Protein AF-Q2PPE0-F1 (afdb_monomer)

Solvent-accessible surface area (backbone atoms only — not comparable to full-atom values): 3581 Å² total; per-residue (Å²): 113,70,70,58,50,58,55,49,50,53,54,53,49,51,50,54,53,53,49,62,78,45,56,85,42,72,93,50,35,68,60,52,51,52,51,52,50,51,48,38,43,73,75,48,68,63,38,65,68,57,49,52,54,49,55,56,60,71,66,58,132

Organism: Ovis aries (NCBI:txid9940)

Radius of gyration: 11.97 Å; Cα contacts (8 Å, |Δi|>4): 16; chains: 1; bounding box: 28×21×30 Å

Foldseek 3Di:
DVVVLVVVLVVLLVLVVVCVVCCPVPVCNVVSVVVNVVCCCVNVVVDPVSVVVSVVVSPDD

Nearest PDB structures (foldseek):
  1d9c-assembly1_B  TM=9.761E-01  e=3.114E-06  Bos taurus
  1d9g-assembly1_B  TM=9.624E-01  e=1.222E-05  Bos taurus
  6e3l-assembly1_B  TM=9.920E-01  e=6.933E-04  Homo sapiens
  1hig-assembly1_D  TM=9.594E-01  e=8.354E-04  Homo sapiens

Structure (mmCIF, N/CA/C/O backbone):
data_AF-Q2PPE0-F1
#
_entry.id   AF-Q2PPE0-F1
#
loop_
_atom_site.group_PDB
_atom_site.id
_atom_site.type_symbol
_atom_site.label_atom_id
_atom_site.label_alt_id
_atom_site.label_comp_id
_atom_site.label_asym_id
_atom_site.label_entity_id
_atom_site.label_seq_id
_atom_site.pdbx_PDB_ins_code
_atom_site.Cartn_x
_atom_site.Cartn_y
_atom_site.Cartn_z
_atom_site.occupancy
_atom_site.B_iso_or_equiv
_atom_site.auth_seq_id
_atom_site.auth_comp_id
_atom_site.auth_asym_id
_atom_site.auth_atom_id
_atom_site.pdbx_PDB_model_num
ATOM 1 N N . GLU A 1 1 ? 16.620 -5.278 -10.954 1.00 64.31 1 GLU A N 1
ATOM 2 C CA . GLU A 1 1 ? 15.802 -4.346 -10.133 1.00 64.31 1 GLU A CA 1
ATOM 3 C C . GLU A 1 1 ? 14.379 -4.159 -10.652 1.00 64.31 1 GLU A C 1
ATOM 5 O O . GLU A 1 1 ? 13.476 -4.114 -9.825 1.00 64.31 1 GLU A O 1
ATOM 10 N N . SER A 1 2 ? 14.165 -4.102 -11.975 1.00 80.75 2 SER A N 1
ATOM 11 C CA . SER A 1 2 ? 12.835 -3.967 -12.603 1.00 80.75 2 SER A CA 1
ATOM 12 C C . SER A 1 2 ? 11.799 -4.977 -12.082 1.00 80.75 2 SER A C 1
ATOM 14 O O . SER A 1 2 ? 10.744 -4.581 -11.592 1.00 80.75 2 SER A O 1
ATOM 16 N N . ASP A 1 3 ? 12.135 -6.269 -12.056 1.00 92.00 3 ASP A N 1
ATOM 17 C CA . ASP A 1 3 ? 11.173 -7.323 -11.687 1.00 92.00 3 ASP A CA 1
ATOM 18 C C . ASP A 1 3 ? 10.733 -7.248 -10.220 1.00 92.00 3 ASP A C 1
ATOM 20 O O . ASP A 1 3 ? 9.585 -7.535 -9.878 1.00 92.00 3 ASP A O 1
ATOM 24 N N . LYS A 1 4 ? 11.625 -6.773 -9.340 1.00 94.25 4 LYS A N 1
ATOM 25 C CA . LYS A 1 4 ? 11.286 -6.534 -7.932 1.00 94.25 4 LYS A CA 1
ATOM 26 C C . LYS A 1 4 ? 10.232 -5.436 -7.811 1.00 94.25 4 LYS A C 1
ATOM 28 O O . LYS A 1 4 ? 9.315 -5.585 -7.009 1.00 94.25 4 LYS A O 1
ATOM 33 N N . LYS A 1 5 ? 10.315 -4.375 -8.626 1.00 93.56 5 LYS A N 1
ATOM 34 C CA . LYS A 1 5 ? 9.321 -3.291 -8.629 1.00 93.56 5 LYS A CA 1
ATOM 35 C C . LYS A 1 5 ? 7.948 -3.762 -9.102 1.00 93.56 5 LYS A C 1
ATOM 37 O O . LYS A 1 5 ? 6.959 -3.253 -8.589 1.00 93.56 5 LYS A O 1
ATOM 42 N N . ILE A 1 6 ? 7.871 -4.748 -9.999 1.00 94.62 6 ILE A N 1
ATOM 43 C CA . ILE A 1 6 ? 6.592 -5.337 -10.432 1.00 94.62 6 ILE A CA 1
ATOM 44 C C . ILE A 1 6 ? 5.883 -5.990 -9.239 1.00 94.62 6 ILE A C 1
ATOM 46 O O . ILE A 1 6 ? 4.738 -5.654 -8.942 1.00 94.62 6 ILE A O 1
ATOM 50 N N . ILE A 1 7 ? 6.582 -6.860 -8.503 1.00 96.06 7 ILE A N 1
ATOM 51 C CA . ILE A 1 7 ? 6.020 -7.534 -7.322 1.00 96.06 7 ILE A CA 1
ATOM 52 C C . ILE A 1 7 ? 5.737 -6.540 -6.189 1.00 96.06 7 ILE A C 1
ATOM 54 O O . ILE A 1 7 ? 4.665 -6.569 -5.588 1.00 96.06 7 ILE A O 1
ATOM 58 N N . GLN A 1 8 ? 6.662 -5.616 -5.920 1.00 96.31 8 GLN A N 1
ATOM 59 C CA . GLN A 1 8 ? 6.475 -4.573 -4.907 1.00 96.31 8 GLN A CA 1
ATOM 60 C C . GLN A 1 8 ? 5.275 -3.675 -5.220 1.00 96.31 8 GLN A C 1
ATOM 62 O O . GLN A 1 8 ? 4.543 -3.324 -4.301 1.00 96.31 8 GLN A O 1
ATOM 67 N N . SER A 1 9 ? 5.033 -3.353 -6.494 1.00 96.62 9 SER A N 1
ATOM 68 C CA . SER A 1 9 ? 3.861 -2.584 -6.927 1.00 96.62 9 SER A CA 1
ATOM 69 C C . SER A 1 9 ? 2.560 -3.266 -6.503 1.00 96.62 9 SER A C 1
ATOM 71 O O . SER A 1 9 ? 1.690 -2.630 -5.908 1.00 96.62 9 SER A O 1
ATOM 73 N N . GLN A 1 10 ? 2.466 -4.586 -6.702 1.00 96.44 10 GLN A N 1
ATOM 74 C CA . GLN A 1 10 ? 1.300 -5.364 -6.279 1.00 96.44 10 GLN A CA 1
ATOM 75 C C . GLN A 1 10 ? 1.142 -5.366 -4.754 1.00 96.44 10 GLN A C 1
ATOM 77 O O . GLN A 1 10 ? 0.052 -5.090 -4.254 1.00 96.44 10 GLN A O 1
ATOM 82 N N . ILE A 1 11 ? 2.229 -5.574 -4.006 1.00 97.12 11 ILE A N 1
ATOM 83 C CA . ILE A 1 11 ? 2.212 -5.548 -2.534 1.00 97.12 11 ILE A CA 1
ATOM 84 C C . ILE A 1 11 ? 1.749 -4.180 -2.010 1.00 97.12 11 ILE A C 1
ATOM 86 O O . ILE A 1 11 ? 0.852 -4.110 -1.171 1.00 97.12 11 ILE A O 1
ATOM 90 N N . VAL A 1 12 ? 2.314 -3.083 -2.521 1.00 97.25 12 VAL A N 1
ATOM 91 C CA . VAL A 1 12 ? 1.935 -1.721 -2.109 1.00 97.25 12 VAL A CA 1
ATOM 92 C C . VAL A 1 12 ? 0.473 -1.438 -2.458 1.00 97.25 12 VAL A C 1
ATOM 94 O O . VAL A 1 12 ? -0.248 -0.882 -1.631 1.00 97.25 12 VAL A O 1
ATOM 97 N N . SER A 1 13 ? 0.001 -1.873 -3.631 1.00 96.81 13 SER A N 1
ATOM 98 C CA . SER A 1 13 ? -1.402 -1.702 -4.027 1.00 96.81 13 SER A CA 1
ATOM 99 C C . SER A 1 13 ? -2.366 -2.424 -3.081 1.00 96.81 13 SER A C 1
ATOM 101 O O . SER A 1 13 ? -3.392 -1.860 -2.699 1.00 96.81 13 SER A O 1
ATOM 103 N N . PHE A 1 14 ? -2.007 -3.633 -2.637 1.00 97.19 14 PHE A N 1
ATOM 104 C CA . PHE A 1 14 ? -2.785 -4.407 -1.677 1.00 97.19 14 PHE A CA 1
ATOM 105 C C . PHE A 1 14 ? -2.901 -3.674 -0.337 1.00 97.19 14 PHE A C 1
ATOM 107 O O . PHE A 1 14 ? -4.009 -3.487 0.163 1.00 97.19 14 PHE A O 1
ATOM 114 N N . TYR A 1 15 ? -1.783 -3.190 0.216 1.00 97.56 15 TYR A N 1
ATOM 115 C CA . TYR A 1 15 ? -1.804 -2.437 1.475 1.00 97.56 15 TYR A CA 1
ATOM 116 C C . TYR A 1 15 ? -2.571 -1.119 1.360 1.00 97.56 15 TYR A C 1
ATOM 118 O O . TYR A 1 15 ? -3.308 -0.767 2.276 1.00 97.56 15 TYR A O 1
ATOM 126 N N . PHE A 1 16 ? -2.470 -0.413 0.231 1.00 95.81 16 PHE A N 1
ATOM 127 C CA . PHE A 1 16 ? -3.257 0.799 -0.000 1.00 95.81 16 PHE A CA 1
ATOM 128 C C . PHE A 1 16 ? -4.762 0.511 0.028 1.00 95.81 16 PHE A C 1
ATOM 130 O O . PHE A 1 16 ? -5.501 1.255 0.671 1.00 95.81 16 PHE A O 1
ATOM 137 N N . LYS A 1 17 ? -5.211 -0.581 -0.605 1.00 95.69 17 LYS A N 1
ATOM 138 C CA . LYS A 1 17 ? -6.615 -1.022 -0.558 1.00 95.69 17 LYS A CA 1
ATOM 139 C C . LYS A 1 17 ? -7.033 -1.457 0.849 1.00 95.69 17 LYS A C 1
ATOM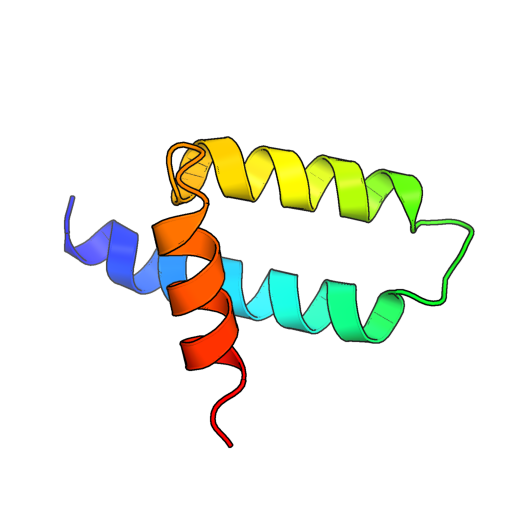 141 O O . LYS A 1 17 ? -8.113 -1.094 1.302 1.00 95.69 17 LYS A O 1
ATOM 146 N N . LEU A 1 18 ? -6.171 -2.185 1.561 1.00 96.12 18 LEU A N 1
ATOM 147 C CA . LEU A 1 18 ? -6.421 -2.606 2.941 1.00 96.12 18 LEU A CA 1
ATOM 148 C C . LEU A 1 18 ? -6.608 -1.405 3.876 1.00 96.12 18 LEU A C 1
ATOM 150 O O . LEU A 1 18 ? -7.569 -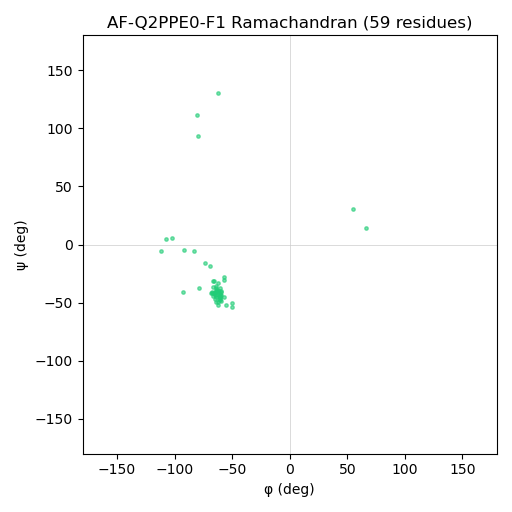1.372 4.638 1.00 96.12 18 LEU A O 1
ATOM 154 N N . PHE A 1 19 ? -5.720 -0.412 3.804 1.00 95.94 19 PHE A N 1
ATOM 155 C CA . PHE A 1 19 ? -5.812 0.788 4.637 1.00 95.94 19 PHE A CA 1
ATOM 156 C C . PHE A 1 19 ? -7.032 1.636 4.289 1.00 95.94 19 PHE A C 1
ATOM 158 O O . PHE A 1 19 ? -7.663 2.176 5.190 1.00 95.94 19 PHE A O 1
ATOM 165 N N . GLU A 1 20 ? -7.405 1.718 3.010 1.00 93.62 20 GLU A N 1
ATOM 166 C CA . GLU A 1 20 ? -8.620 2.425 2.594 1.00 93.62 20 GLU A CA 1
ATOM 167 C C . GLU A 1 20 ? -9.884 1.786 3.191 1.00 93.62 20 GLU A C 1
ATOM 169 O O . GLU A 1 20 ? -10.752 2.498 3.687 1.00 93.62 20 GLU A O 1
ATOM 174 N N . ASN A 1 21 ? -9.957 0.452 3.233 1.00 95.25 21 ASN A N 1
ATOM 175 C CA . ASN A 1 21 ? -11.079 -0.275 3.842 1.00 95.25 21 ASN A CA 1
ATOM 176 C C . ASN A 1 21 ? -11.135 -0.152 5.373 1.00 95.25 21 ASN A C 1
ATOM 178 O O . ASN A 1 21 ? -12.168 -0.434 5.975 1.00 95.25 21 ASN A O 1
ATOM 182 N N . LEU A 1 22 ? -10.030 0.239 6.012 1.00 96.56 22 LEU A N 1
ATOM 183 C CA . LEU A 1 22 ? -9.922 0.392 7.464 1.00 96.56 22 LEU A CA 1
ATOM 184 C C . LEU A 1 22 ? -9.871 1.858 7.908 1.00 96.56 22 LEU A C 1
ATOM 186 O O . LEU A 1 22 ? -9.698 2.117 9.098 1.00 96.56 22 LEU A O 1
ATOM 190 N N . LYS A 1 23 ? -10.016 2.819 6.988 1.00 94.19 23 LYS A N 1
ATOM 191 C CA . LYS A 1 23 ? -9.778 4.250 7.242 1.00 94.19 23 LYS A CA 1
ATOM 192 C C . LYS A 1 23 ? -10.613 4.848 8.377 1.00 94.19 23 LYS A C 1
ATOM 194 O O . LYS A 1 23 ? -10.156 5.779 9.031 1.00 94.19 23 LYS A O 1
ATOM 199 N N . ASP A 1 24 ? -11.794 4.288 8.634 1.00 96.12 24 ASP A N 1
ATOM 200 C CA . ASP A 1 24 ? -12.711 4.762 9.676 1.00 96.12 24 ASP A CA 1
ATOM 201 C C . ASP A 1 24 ? -12.353 4.217 11.075 1.00 96.12 24 ASP A C 1
ATOM 203 O O . ASP A 1 24 ? -12.937 4.617 12.084 1.00 96.12 24 ASP A O 1
ATOM 207 N N . ASN A 1 25 ? -11.365 3.319 11.173 1.00 96.94 25 ASN A N 1
ATOM 208 C CA . ASN A 1 25 ? -10.870 2.811 12.447 1.00 96.94 25 ASN A CA 1
ATOM 209 C C . ASN A 1 25 ? -9.906 3.813 13.108 1.00 96.94 25 ASN A C 1
ATOM 211 O O . ASN A 1 25 ? -8.690 3.781 12.897 1.00 96.94 25 ASN A O 1
ATOM 215 N N . GLN A 1 26 ? -10.459 4.663 13.975 1.00 95.44 26 GLN A N 1
ATOM 216 C CA . GLN A 1 26 ? -9.726 5.713 14.695 1.00 95.44 26 GLN A CA 1
ATOM 217 C C . GLN A 1 26 ? -8.545 5.196 15.532 1.00 95.44 26 GLN A C 1
ATOM 219 O O . GLN A 1 26 ? -7.551 5.904 15.681 1.00 95.44 26 GLN A O 1
ATOM 224 N N . VAL A 1 27 ? -8.615 3.963 16.053 1.00 98.19 27 VAL A N 1
ATOM 225 C CA . VAL A 1 27 ? -7.558 3.386 16.907 1.00 98.19 27 VAL A CA 1
ATOM 226 C C . VAL A 1 27 ? -6.252 3.220 16.131 1.00 98.19 27 VAL A C 1
ATOM 228 O O . VAL A 1 27 ? -5.171 3.417 16.683 1.00 98.19 27 VAL A O 1
ATOM 231 N N . ILE A 1 28 ? -6.342 2.876 14.844 1.00 97.38 28 ILE A N 1
ATOM 232 C CA . ILE A 1 28 ? -5.178 2.577 13.997 1.00 97.38 28 ILE A CA 1
ATOM 233 C C . ILE A 1 28 ? -4.937 3.609 12.892 1.00 97.38 28 ILE A C 1
ATOM 235 O O . ILE A 1 28 ? -3.910 3.522 12.220 1.00 97.38 28 ILE A O 1
ATOM 239 N N . GLN A 1 29 ? -5.826 4.594 12.720 1.00 96.38 29 GLN A N 1
ATOM 240 C CA . GLN A 1 29 ? -5.759 5.604 11.658 1.00 96.38 29 GLN A CA 1
ATOM 241 C C . GLN A 1 29 ? -4.376 6.261 11.573 1.00 96.38 29 GLN A C 1
ATOM 243 O O . GLN A 1 29 ? -3.713 6.186 10.541 1.00 96.38 29 GLN A O 1
ATOM 248 N N . ARG A 1 30 ? -3.880 6.795 12.697 1.00 97.38 30 ARG A N 1
ATOM 249 C CA . ARG A 1 30 ? -2.566 7.452 12.755 1.00 97.38 30 ARG A CA 1
ATOM 250 C C . ARG A 1 30 ? -1.420 6.520 12.357 1.00 97.38 30 ARG A C 1
ATOM 252 O O . ARG A 1 30 ? -0.498 6.945 11.667 1.00 97.38 30 ARG A O 1
ATOM 259 N N . SER A 1 31 ? -1.458 5.262 12.791 1.00 98.00 31 SER A N 1
ATOM 260 C CA . SER A 1 31 ? -0.420 4.286 12.445 1.00 98.00 31 SER A CA 1
ATOM 261 C C . SER A 1 31 ? -0.447 3.949 10.955 1.00 98.00 31 SER A C 1
ATOM 263 O O . SER A 1 31 ? 0.608 3.882 10.328 1.00 98.00 31 SER A O 1
ATOM 265 N N . MET A 1 32 ? -1.636 3.786 10.368 1.00 97.94 32 MET A N 1
ATOM 266 C CA . MET A 1 32 ? -1.778 3.543 8.930 1.00 97.94 32 MET A CA 1
ATOM 267 C C . MET A 1 32 ? -1.311 4.738 8.099 1.00 97.94 32 MET A C 1
ATOM 269 O O . MET A 1 32 ? -0.617 4.534 7.106 1.00 97.94 32 MET A O 1
ATOM 273 N N . ASP A 1 33 ? -1.614 5.968 8.519 1.00 96.44 33 ASP A N 1
ATOM 274 C CA . ASP A 1 33 ? -1.161 7.181 7.829 1.00 96.44 33 ASP A CA 1
ATOM 275 C C . ASP A 1 33 ? 0.369 7.286 7.812 1.00 96.44 33 ASP A C 1
ATOM 277 O O . ASP A 1 33 ? 0.961 7.538 6.761 1.00 96.44 33 ASP A O 1
ATOM 281 N N . ILE A 1 34 ? 1.022 7.003 8.946 1.00 98.00 34 ILE A N 1
ATOM 282 C CA . ILE A 1 34 ? 2.490 6.985 9.048 1.00 98.00 34 ILE A CA 1
ATOM 283 C C . ILE A 1 34 ? 3.087 5.917 8.121 1.00 98.00 34 ILE A C 1
ATOM 285 O O . ILE A 1 34 ? 4.023 6.204 7.373 1.00 98.00 34 ILE A O 1
ATOM 289 N N . ILE A 1 35 ? 2.538 4.698 8.122 1.00 97.62 35 ILE A N 1
ATOM 290 C CA . ILE A 1 35 ? 3.017 3.611 7.251 1.00 97.62 35 ILE A CA 1
ATOM 291 C C . ILE A 1 35 ? 2.810 3.971 5.774 1.00 97.62 35 ILE A C 1
ATOM 293 O O . ILE A 1 35 ? 3.707 3.773 4.955 1.00 97.62 35 ILE A O 1
ATOM 297 N N . LYS A 1 36 ? 1.653 4.536 5.417 1.00 96.25 36 LYS A N 1
ATOM 298 C CA . LYS A 1 36 ? 1.330 4.962 4.047 1.00 96.25 36 LYS A CA 1
ATOM 299 C C . LYS A 1 36 ? 2.272 6.068 3.568 1.00 96.25 36 LYS A C 1
ATOM 301 O O . LYS A 1 36 ? 2.713 6.030 2.418 1.00 96.25 36 LYS A O 1
ATOM 306 N N . GLN A 1 37 ? 2.625 7.013 4.440 1.00 96.25 37 GLN A N 1
ATOM 307 C CA . GLN A 1 37 ? 3.6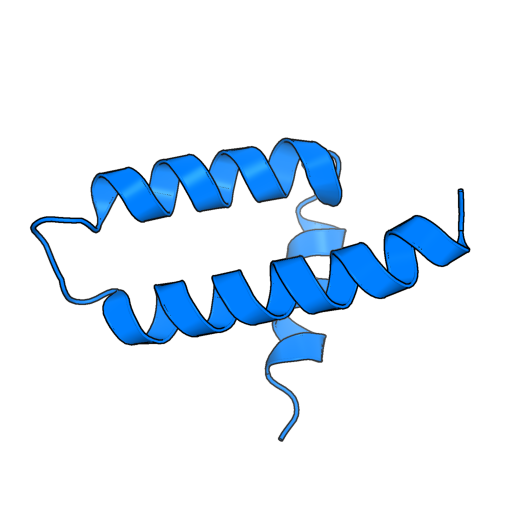10 8.055 4.149 1.00 96.25 37 GLN A CA 1
ATOM 308 C C . GLN A 1 37 ? 5.016 7.472 3.936 1.00 96.25 37 GLN A C 1
ATOM 310 O O . GLN A 1 37 ? 5.691 7.853 2.980 1.00 96.25 37 GLN A O 1
ATOM 315 N N . ASP A 1 38 ? 5.450 6.522 4.767 1.00 97.56 38 ASP A N 1
ATOM 316 C CA . ASP A 1 38 ? 6.750 5.853 4.610 1.00 97.56 38 ASP A CA 1
ATOM 317 C C . ASP A 1 38 ? 6.818 5.025 3.312 1.00 97.56 38 ASP A C 1
ATOM 319 O O . ASP A 1 38 ? 7.797 5.109 2.566 1.00 97.56 38 ASP A O 1
ATOM 323 N N . MET A 1 39 ? 5.743 4.305 2.967 1.00 96.50 39 MET A N 1
ATOM 324 C CA . MET A 1 39 ? 5.621 3.599 1.683 1.00 96.50 39 MET A CA 1
ATOM 325 C C . MET A 1 39 ? 5.696 4.561 0.493 1.00 96.50 39 MET A C 1
ATOM 327 O O . MET A 1 39 ? 6.380 4.271 -0.488 1.00 96.50 39 MET A O 1
ATOM 331 N N . PHE A 1 40 ? 5.038 5.719 0.575 1.00 92.88 40 PHE A N 1
ATOM 332 C CA . PHE A 1 40 ? 5.110 6.759 -0.453 1.00 92.88 40 PHE A CA 1
ATOM 333 C C . PHE A 1 40 ? 6.542 7.275 -0.654 1.00 92.88 40 PHE A C 1
ATOM 335 O O . PHE A 1 40 ? 7.012 7.372 -1.790 1.00 92.88 40 PHE A O 1
ATOM 342 N N . GLN A 1 41 ? 7.269 7.542 0.432 1.00 95.81 41 GLN A N 1
ATOM 343 C CA . GLN A 1 41 ? 8.661 7.984 0.348 1.00 95.81 41 GLN A CA 1
ATOM 344 C C . GLN A 1 41 ? 9.571 6.900 -0.245 1.00 95.81 41 GLN A C 1
ATOM 346 O O . GLN A 1 41 ? 10.335 7.180 -1.164 1.00 95.81 41 GLN A O 1
ATOM 351 N N . LYS A 1 42 ? 9.460 5.649 0.217 1.00 95.31 42 LYS A N 1
ATOM 352 C CA . LYS A 1 42 ? 10.371 4.561 -0.181 1.00 95.31 42 LYS A CA 1
ATOM 353 C C . LYS A 1 42 ? 10.078 3.960 -1.554 1.00 95.31 42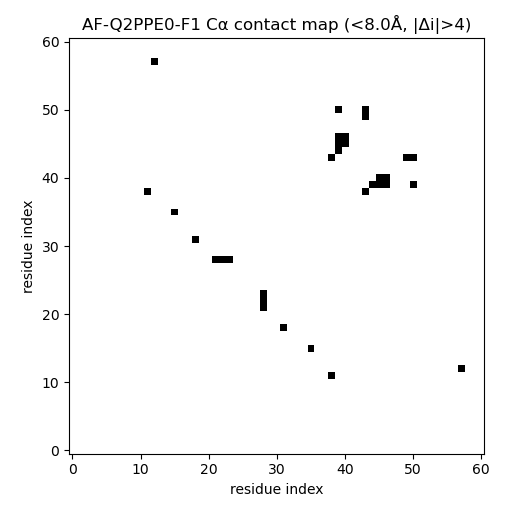 LYS A C 1
ATOM 355 O O . LYS A 1 42 ? 11.006 3.584 -2.263 1.00 95.31 42 LYS A O 1
ATOM 360 N N . PHE A 1 43 ? 8.806 3.815 -1.926 1.00 94.94 43 PHE A N 1
ATOM 361 C CA . PHE A 1 43 ? 8.418 3.153 -3.177 1.00 94.94 43 PHE A CA 1
ATOM 362 C C . PHE A 1 43 ? 8.250 4.139 -4.337 1.00 94.94 43 PHE A C 1
ATOM 364 O O . PHE A 1 43 ? 8.674 3.852 -5.460 1.00 94.94 43 PHE A O 1
ATOM 371 N N . LEU A 1 44 ? 7.655 5.305 -4.059 1.00 93.19 44 LEU A N 1
ATOM 372 C CA . LEU A 1 44 ? 7.332 6.329 -5.059 1.00 93.19 44 LEU A CA 1
ATOM 373 C C . LEU A 1 44 ? 8.322 7.502 -5.050 1.00 93.19 44 LEU A C 1
ATOM 375 O O . LEU A 1 44 ? 8.137 8.462 -5.798 1.00 93.19 44 LEU A O 1
ATOM 379 N N . ASN A 1 45 ? 9.388 7.419 -4.248 1.00 93.56 45 ASN A N 1
ATOM 380 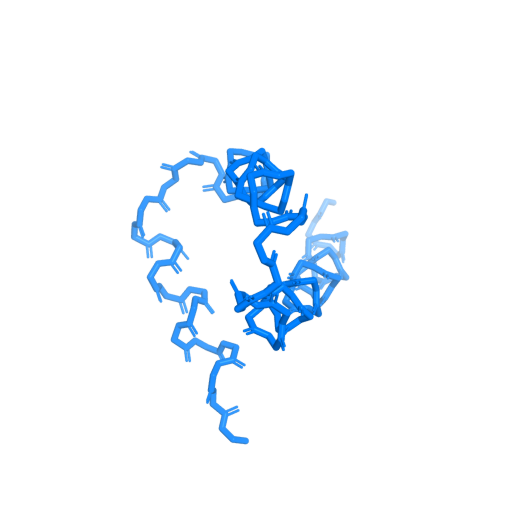C CA . ASN A 1 45 ? 10.417 8.452 -4.097 1.00 93.56 45 ASN A CA 1
ATOM 381 C C . ASN A 1 45 ? 9.832 9.824 -3.716 1.00 93.56 45 ASN A C 1
ATOM 383 O O . ASN A 1 45 ? 10.343 10.853 -4.151 1.00 93.56 45 ASN A O 1
ATOM 387 N N . GLY A 1 46 ? 8.710 9.845 -2.988 1.00 92.31 46 GLY A N 1
ATOM 388 C CA . GLY A 1 46 ? 8.043 11.088 -2.598 1.00 92.31 46 GLY A CA 1
ATOM 389 C C . GLY A 1 46 ? 7.438 11.898 -3.757 1.00 92.31 46 GLY A C 1
ATOM 390 O O . GLY A 1 46 ? 7.090 13.059 -3.561 1.00 92.31 46 GLY A O 1
ATOM 391 N N . SER A 1 47 ? 7.298 11.323 -4.958 1.00 96.88 47 SER A N 1
ATOM 392 C CA . SER A 1 47 ? 6.724 12.006 -6.125 1.00 96.88 47 SER A CA 1
ATOM 393 C C . SER A 1 47 ? 5.193 12.005 -6.077 1.00 96.88 47 SER A C 1
ATOM 395 O O . SER A 1 47 ? 4.565 10.957 -6.242 1.00 96.88 47 SER A O 1
ATOM 397 N N . SER A 1 48 ? 4.588 13.179 -5.874 1.00 94.81 48 SER A N 1
ATOM 398 C CA . SER A 1 48 ? 3.127 13.352 -5.850 1.00 94.81 48 SER A CA 1
ATOM 399 C C . SER A 1 48 ? 2.461 12.926 -7.160 1.00 94.81 48 SER A C 1
ATOM 401 O O . SER A 1 48 ? 1.451 12.236 -7.116 1.00 94.81 48 SER A O 1
ATOM 403 N N . GLU A 1 49 ? 3.076 13.240 -8.302 1.00 97.06 49 GLU A N 1
ATOM 404 C CA . GLU A 1 49 ? 2.633 12.801 -9.633 1.00 97.06 49 GLU A CA 1
ATOM 405 C C . GLU A 1 49 ? 2.507 11.270 -9.702 1.00 97.06 49 GLU A C 1
ATOM 407 O O . GLU A 1 49 ? 1.437 10.734 -9.986 1.00 97.06 49 GLU A O 1
ATOM 412 N N . LYS A 1 50 ? 3.561 10.538 -9.305 1.00 96.38 50 LYS A N 1
ATOM 413 C CA . LYS A 1 50 ? 3.527 9.067 -9.277 1.00 96.38 50 LYS A CA 1
ATOM 414 C C . LYS A 1 50 ? 2.480 8.521 -8.314 1.00 96.38 50 LYS A C 1
ATOM 416 O O . LYS A 1 50 ? 1.939 7.448 -8.556 1.00 96.38 50 LYS A O 1
ATOM 421 N N . LEU A 1 51 ? 2.220 9.210 -7.205 1.00 95.50 51 LEU A N 1
ATOM 422 C CA . LEU A 1 51 ? 1.196 8.805 -6.244 1.00 95.50 51 LEU A CA 1
ATOM 423 C C . LEU A 1 51 ? -0.213 8.953 -6.815 1.00 95.50 51 LEU A C 1
ATOM 425 O O . LEU A 1 51 ? -1.047 8.080 -6.573 1.00 95.50 51 LEU A O 1
ATOM 429 N N . GLU A 1 52 ? -0.485 10.037 -7.534 1.00 96.12 52 GLU A N 1
ATOM 430 C CA . GLU A 1 52 ? -1.774 10.275 -8.186 1.00 96.12 52 GLU A CA 1
ATOM 431 C C . GLU A 1 52 ? -2.038 9.232 -9.272 1.00 96.12 52 GLU A C 1
ATOM 433 O O . GLU A 1 52 ? -3.072 8.560 -9.229 1.00 96.12 52 GLU A O 1
ATOM 438 N N . ASP A 1 53 ? -1.065 8.998 -10.154 1.00 96.81 53 ASP A N 1
ATOM 439 C CA . ASP A 1 53 ? -1.154 7.958 -11.181 1.00 96.81 53 ASP A CA 1
ATOM 440 C C . ASP A 1 53 ? -1.320 6.567 -10.567 1.00 96.81 53 ASP A C 1
ATOM 442 O O . ASP A 1 53 ? -2.192 5.796 -10.972 1.00 96.81 53 ASP A O 1
ATOM 446 N N . PHE A 1 54 ? -0.533 6.243 -9.536 1.00 95.75 54 PHE A N 1
ATOM 447 C CA . PHE A 1 54 ? -0.629 4.958 -8.849 1.00 95.75 54 PHE A CA 1
ATOM 448 C C . PHE A 1 54 ? -2.014 4.753 -8.228 1.00 95.75 54 PHE A C 1
ATOM 450 O O . PHE A 1 54 ? -2.624 3.705 -8.429 1.00 95.75 54 PHE A O 1
ATOM 457 N N . LYS A 1 55 ? -2.547 5.758 -7.519 1.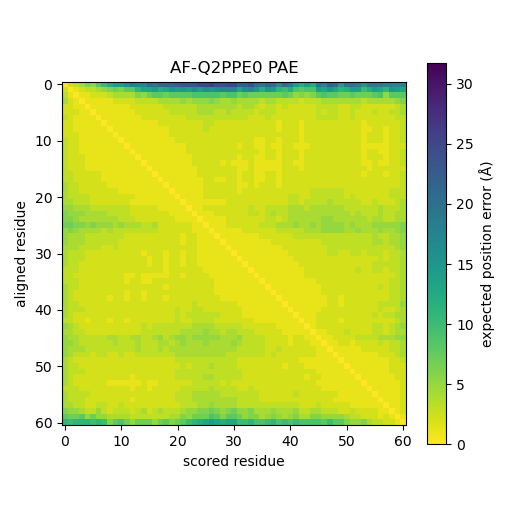00 94.62 55 LYS A N 1
ATOM 458 C CA . LYS A 1 55 ? -3.902 5.710 -6.943 1.00 94.62 55 LYS A CA 1
ATOM 459 C C . LYS A 1 55 ? -4.966 5.517 -8.019 1.00 94.62 55 LYS A C 1
ATOM 461 O O . LYS A 1 55 ? -5.867 4.704 -7.825 1.00 94.62 55 LYS A O 1
ATOM 466 N N . ARG A 1 56 ? -4.850 6.223 -9.146 1.00 95.94 56 ARG A N 1
ATOM 467 C CA . ARG A 1 56 ? -5.777 6.095 -10.275 1.00 95.94 56 ARG A CA 1
ATOM 468 C C . ARG A 1 56 ? -5.772 4.678 -10.842 1.00 95.94 56 ARG A C 1
ATOM 470 O O . ARG A 1 56 ? -6.839 4.123 -11.073 1.00 95.94 56 ARG A O 1
ATOM 477 N N . LEU A 1 57 ? -4.593 4.083 -11.027 1.00 95.38 57 LEU A N 1
ATOM 478 C CA . LEU A 1 57 ? -4.446 2.739 -11.594 1.00 95.38 57 LEU A CA 1
ATOM 479 C C . LEU A 1 57 ? -4.986 1.641 -10.671 1.00 95.38 57 LEU A C 1
ATOM 481 O O . LEU A 1 57 ? -5.648 0.721 -11.142 1.00 95.38 57 LEU A O 1
ATOM 485 N N . ILE A 1 58 ? -4.749 1.724 -9.358 1.00 94.00 58 ILE A N 1
ATOM 486 C CA . ILE A 1 58 ? -5.194 0.674 -8.421 1.00 94.00 58 ILE A CA 1
AT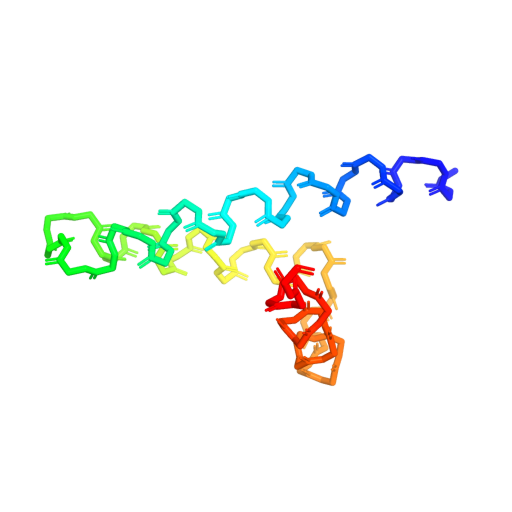OM 487 C C . ILE A 1 58 ? -6.709 0.692 -8.160 1.00 94.00 58 ILE A C 1
ATOM 489 O O . ILE A 1 58 ? -7.232 -0.281 -7.614 1.00 94.00 58 ILE A O 1
ATOM 493 N N . GLN A 1 59 ? -7.393 1.785 -8.512 1.00 90.06 59 GLN A N 1
ATOM 494 C CA . GLN A 1 59 ? -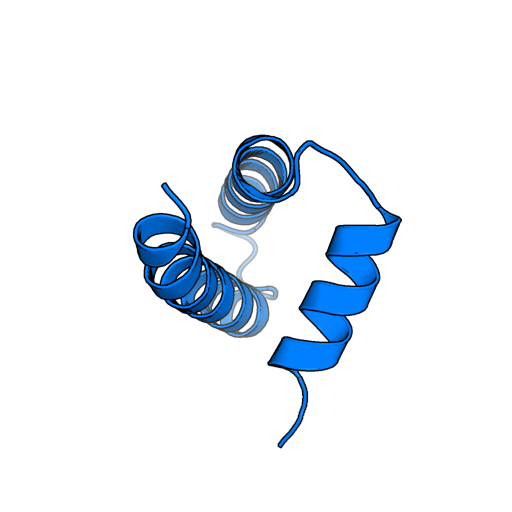8.843 1.962 -8.371 1.00 90.06 59 GLN A CA 1
ATOM 495 C C . GLN A 1 59 ? -9.636 1.537 -9.615 1.00 90.06 59 GLN A C 1
ATOM 497 O O . GLN A 1 59 ? -10.865 1.570 -9.576 1.00 90.06 59 GLN A O 1
ATOM 502 N N . ILE A 1 60 ? -8.963 1.146 -10.703 1.00 91.12 60 ILE A N 1
ATOM 503 C CA . ILE A 1 60 ? -9.636 0.614 -11.893 1.00 91.12 60 ILE A CA 1
ATOM 504 C C . ILE A 1 60 ? -10.366 -0.691 -11.500 1.00 91.12 60 ILE A C 1
ATOM 506 O O . ILE A 1 60 ? -9.732 -1.526 -10.842 1.00 91.12 60 ILE A O 1
ATOM 510 N N . PRO A 1 61 ? -11.666 -0.843 -11.845 1.00 79.56 61 PRO A N 1
ATOM 511 C CA . PRO A 1 61 ? -12.454 -2.046 -11.564 1.00 79.56 61 PRO A CA 1
ATOM 512 C C . PRO A 1 61 ? -11.841 -3.335 -12.114 1.00 79.56 61 PRO A C 1
ATOM 514 O O . PRO A 1 61 ? -11.284 -3.293 -13.235 1.00 79.56 61 PRO A O 1
#

pLDDT: mean 94.66, std 5.09, range [64.31, 98.19]

Secondary structure (DSSP, 8-state):
-HHHHHHHHHHHHHHHHHHHHTTT-HHHHHHHHHHHHHHHHHHHTT-HHHHHHHHHHHT--

GO terms:
  GO:0005576 extracellular region (C, IDA)

InterPro domains:
  IPR002069 Interferon gamma [PF00714] (1-60)
  IPR002069 Interferon gamma [PTHR11419] (1-61)
  IPR009079 Four-helical cytokine-like, core [G3DSA:1.20.1250.10] (1-61)
  IPR009079 Four-helical cytokine-like, core [SSF47266] (1-61)

Mean predicted aligned error: 2.78 Å

Sequence (61 aa):
ESDKKIIQSQI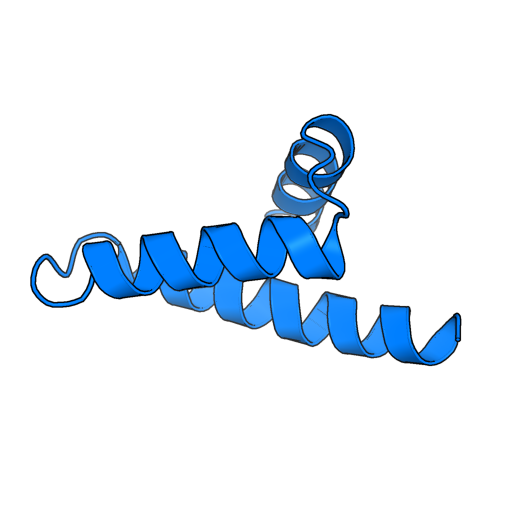VSFYFKLFENLKDNQVIQRSMDIIKQDMFQKFLNGSSEKLEDFKRLIQIP